Protein AF-A0A965P4B5-F1 (afdb_monomer_lite)

Secondary structure (DSSP, 8-state):
----TTS--B-TTS-BSEEEEEE--GGGGT-GGGTT----EEEESS--TTPPPEEEEEEESS-TT-EEEEEEEEE-HHHHHHHTS---TTSEEEEE-HHHHHHHS-GGG-EEEEEEEESTT---

Structure (mmCIF, N/CA/C/O backbone):
data_AF-A0A965P4B5-F1
#
_entry.id   AF-A0A965P4B5-F1
#
loop_
_atom_site.group_PDB
_atom_site.id
_atom_site.type_symbol
_atom_site.label_atom_id
_atom_site.label_alt_id
_atom_site.label_comp_id
_atom_site.label_asym_id
_atom_site.label_entity_id
_atom_site.label_seq_id
_atom_site.pdbx_PDB_ins_code
_atom_site.Cartn_x
_atom_site.Cartn_y
_atom_site.Cartn_z
_atom_site.occupancy
_atom_site.B_iso_or_equiv
_atom_site.auth_seq_id
_atom_site.auth_comp_id
_atom_site.auth_asym_id
_atom_site.auth_atom_id
_atom_site.pdbx_PDB_model_num
ATOM 1 N N . MET A 1 1 ? -9.584 -1.541 21.682 1.00 37.94 1 MET A N 1
ATOM 2 C CA . MET A 1 1 ? -8.944 -0.230 21.931 1.00 37.94 1 MET A CA 1
ATOM 3 C C . MET A 1 1 ? -9.518 0.772 20.942 1.00 37.94 1 MET A C 1
ATOM 5 O O . MET A 1 1 ? -9.524 0.493 19.750 1.00 37.94 1 MET A O 1
ATOM 9 N N . ALA A 1 2 ? -10.099 1.869 21.428 1.00 35.69 2 ALA A N 1
ATOM 10 C CA . ALA A 1 2 ? -10.683 2.905 20.582 1.00 35.69 2 ALA A CA 1
ATOM 11 C C . ALA A 1 2 ? -9.579 3.863 20.109 1.00 35.69 2 ALA A C 1
ATOM 13 O O . ALA A 1 2 ? -8.854 4.415 20.931 1.00 35.69 2 ALA A O 1
ATOM 14 N N . PHE A 1 3 ? -9.447 4.047 18.794 1.00 41.72 3 PHE A N 1
ATOM 15 C CA . PHE A 1 3 ? -8.551 5.043 18.205 1.00 41.72 3 PHE A CA 1
ATOM 16 C C . PHE A 1 3 ? -9.059 6.450 18.550 1.00 41.72 3 PHE A C 1
ATOM 18 O O . PHE A 1 3 ? -10.101 6.880 18.052 1.00 41.72 3 PHE A O 1
ATOM 25 N N . THR A 1 4 ? -8.342 7.169 19.411 1.00 42.47 4 THR A N 1
ATOM 26 C CA . THR A 1 4 ? -8.611 8.577 19.716 1.00 42.47 4 THR A CA 1
ATOM 27 C C . THR A 1 4 ? -8.294 9.452 18.490 1.00 42.47 4 THR A C 1
ATOM 29 O O . THR A 1 4 ? -7.245 9.270 17.873 1.00 42.47 4 THR A O 1
ATOM 32 N N . PRO A 1 5 ? -9.138 10.435 18.112 1.00 48.03 5 PRO A N 1
ATOM 33 C CA . PRO A 1 5 ? -8.996 11.179 16.855 1.00 48.03 5 PRO A CA 1
ATOM 34 C C . PRO A 1 5 ? -7.987 12.345 16.901 1.00 48.03 5 PRO A C 1
ATOM 36 O O . PRO A 1 5 ? -7.980 13.169 15.991 1.00 48.03 5 PRO A O 1
ATOM 39 N N . ALA A 1 6 ? -7.174 12.471 17.955 1.00 43.69 6 ALA A N 1
ATOM 40 C CA . ALA A 1 6 ? -6.465 13.720 18.253 1.00 43.69 6 ALA A CA 1
ATOM 41 C C . ALA A 1 6 ? -5.060 13.842 17.638 1.00 43.69 6 ALA A C 1
ATOM 43 O O . ALA A 1 6 ? -4.570 14.953 17.478 1.00 43.69 6 ALA A O 1
ATOM 44 N N . CYS A 1 7 ? -4.424 12.743 17.233 1.00 52.59 7 CYS A N 1
ATOM 45 C CA . CYS A 1 7 ? -3.182 12.808 16.471 1.00 52.59 7 CYS A CA 1
ATOM 46 C C . CYS A 1 7 ? -3.165 11.637 15.498 1.00 52.59 7 CYS A C 1
ATOM 48 O O . CYS A 1 7 ? -3.134 10.474 15.895 1.00 52.59 7 CYS A O 1
ATOM 50 N N . GLN A 1 8 ? -3.282 11.936 14.210 1.00 66.50 8 GLN A N 1
ATOM 51 C CA . GLN A 1 8 ? -3.188 10.927 13.170 1.00 66.50 8 GLN A CA 1
ATOM 52 C C . GLN A 1 8 ? -1.747 10.403 13.179 1.00 66.50 8 GLN A C 1
ATOM 54 O O . GLN A 1 8 ? -0.856 11.073 12.662 1.00 66.50 8 GLN A O 1
ATOM 59 N N . VAL A 1 9 ? -1.511 9.246 13.804 1.00 82.12 9 VAL A N 1
ATOM 60 C CA . VAL A 1 9 ? -0.206 8.574 13.747 1.00 82.12 9 VAL A CA 1
ATOM 61 C C . VAL A 1 9 ? 0.060 8.222 12.285 1.00 82.12 9 VAL A C 1
ATOM 63 O O . VAL A 1 9 ? -0.834 7.717 11.595 1.00 82.12 9 VAL A O 1
ATOM 66 N N . LYS A 1 10 ? 1.253 8.552 11.796 1.00 88.56 10 LYS A N 1
ATOM 67 C CA . LYS A 1 10 ? 1.664 8.382 10.400 1.00 88.56 10 LYS A CA 1
ATOM 68 C C . LYS A 1 10 ? 2.986 7.623 10.342 1.00 88.56 10 LYS A C 1
ATOM 70 O O . LYS A 1 10 ? 3.774 7.729 11.277 1.00 88.56 10 LYS A O 1
ATOM 75 N N . THR A 1 11 ? 3.208 6.900 9.248 1.00 88.44 11 THR A N 1
ATOM 76 C CA . THR A 1 11 ? 4.520 6.343 8.893 1.00 88.44 11 THR A CA 1
ATOM 77 C C . THR A 1 11 ? 5.526 7.461 8.619 1.00 88.44 11 THR A C 1
ATOM 79 O O . THR A 1 11 ? 5.138 8.628 8.455 1.00 88.44 11 THR A O 1
ATOM 82 N N . ALA A 1 12 ? 6.806 7.112 8.485 1.00 87.62 12 ALA A N 1
ATOM 83 C CA . ALA A 1 12 ? 7.866 8.054 8.122 1.00 87.62 12 ALA A CA 1
ATOM 84 C C . ALA A 1 12 ? 7.566 8.833 6.821 1.00 87.62 12 ALA A C 1
ATOM 86 O O . ALA A 1 12 ? 7.912 10.007 6.699 1.00 87.62 12 ALA A O 1
ATOM 87 N N . GLN A 1 13 ? 6.850 8.225 5.869 1.00 90.50 13 GLN A N 1
ATOM 88 C CA . GLN A 1 13 ? 6.445 8.844 4.595 1.00 90.50 13 GLN A CA 1
ATOM 89 C C . GLN A 1 13 ? 5.055 9.509 4.658 1.00 90.50 13 GLN A C 1
ATOM 91 O O . GLN A 1 13 ? 4.428 9.799 3.633 1.00 90.50 13 GLN A O 1
ATOM 96 N N . GLY A 1 14 ? 4.542 9.755 5.867 1.00 89.69 14 GLY A N 1
ATOM 97 C CA . GLY A 1 14 ? 3.315 10.514 6.108 1.00 89.69 14 GLY A CA 1
ATOM 98 C C . GLY A 1 14 ? 2.016 9.748 5.841 1.00 89.69 14 GLY A C 1
ATOM 99 O O . GLY A 1 14 ? 0.941 10.357 5.875 1.00 89.69 14 GLY A O 1
ATOM 100 N N . VAL A 1 15 ? 2.090 8.440 5.582 1.00 90.88 15 VAL A N 1
ATOM 101 C CA . VAL A 1 15 ? 0.918 7.586 5.357 1.00 90.88 15 VAL A CA 1
ATOM 102 C C . VAL A 1 15 ? 0.228 7.350 6.704 1.00 90.88 15 VAL A C 1
ATOM 104 O O . VAL A 1 15 ? 0.890 6.937 7.651 1.00 90.88 15 VAL A O 1
ATOM 107 N N . PRO A 1 16 ? -1.077 7.616 6.862 1.00 91.31 16 PRO A N 1
ATOM 108 C CA . PRO A 1 16 ? -1.755 7.369 8.135 1.00 91.31 16 PRO A CA 1
ATOM 109 C C . PRO A 1 16 ? -1.679 5.891 8.540 1.00 91.31 16 PRO A C 1
ATOM 111 O O . PRO A 1 16 ? -1.846 5.017 7.702 1.00 91.31 16 PRO A O 1
ATOM 114 N N . VAL A 1 17 ? -1.482 5.587 9.821 1.00 90.88 17 VAL A N 1
ATOM 115 C CA . VAL A 1 17 ? -1.335 4.195 10.295 1.00 90.88 17 VAL A CA 1
ATOM 116 C C . VAL A 1 17 ? -2.635 3.399 10.181 1.00 90.88 17 VAL A C 1
ATOM 118 O O . VAL A 1 17 ? -2.597 2.188 10.033 1.00 90.88 17 VAL A O 1
ATOM 121 N N . GLY A 1 18 ? -3.801 4.047 10.216 1.00 90.81 18 GLY A N 1
ATOM 122 C CA . GLY A 1 18 ? -5.098 3.376 10.099 1.00 90.81 18 GLY A CA 1
ATOM 123 C C . GLY A 1 18 ? -5.979 4.005 9.029 1.00 90.81 18 GLY A C 1
ATOM 124 O O . GLY A 1 18 ? -6.044 5.231 8.913 1.00 90.81 18 GLY A O 1
ATOM 125 N N . GLY A 1 19 ? -6.686 3.182 8.259 1.00 93.06 19 GLY A N 1
ATOM 126 C CA . GLY A 1 19 ? -7.671 3.654 7.286 1.00 93.06 19 GLY A CA 1
ATOM 127 C C . GLY A 1 19 ? -8.219 2.540 6.404 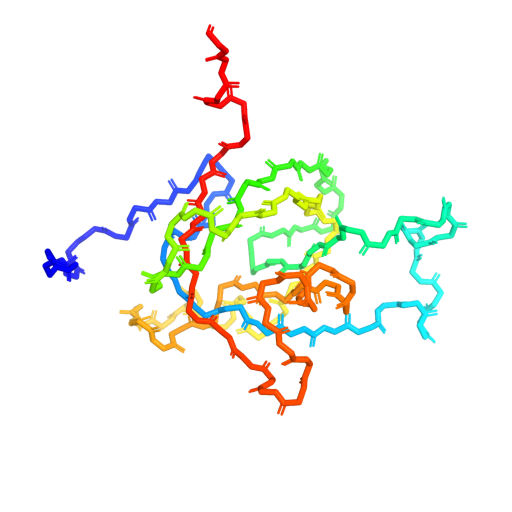1.00 93.06 19 GLY A C 1
ATOM 128 O O . GLY A 1 19 ? -8.183 1.368 6.768 1.00 93.06 19 GLY A O 1
ATOM 129 N N . VAL A 1 20 ? -8.736 2.914 5.238 1.00 96.25 20 VAL A N 1
ATOM 130 C CA . VAL A 1 20 ? -9.286 1.982 4.249 1.00 96.25 20 VAL A CA 1
ATOM 131 C C . VAL A 1 20 ? -8.306 1.790 3.097 1.00 96.25 20 VAL A C 1
ATOM 133 O O . VAL A 1 20 ? -7.841 2.768 2.513 1.00 96.25 20 VAL A O 1
ATOM 136 N N . ALA A 1 21 ? -8.042 0.540 2.736 1.00 97.56 21 ALA A N 1
ATOM 137 C CA . ALA A 1 21 ? -7.427 0.175 1.470 1.00 97.56 21 ALA A CA 1
ATOM 138 C C . ALA A 1 21 ? -8.515 -0.198 0.452 1.00 97.56 21 ALA A C 1
ATOM 140 O O . ALA A 1 21 ? -9.448 -0.931 0.787 1.00 97.56 21 ALA 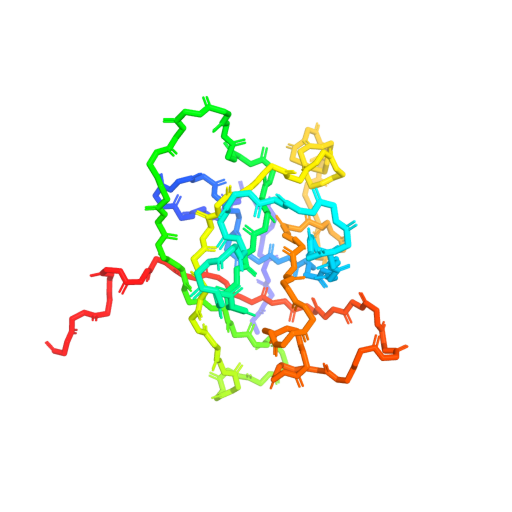A O 1
ATOM 141 N N . SER A 1 22 ? -8.398 0.288 -0.783 1.00 97.81 22 SER A N 1
ATOM 142 C CA . SER A 1 22 ? -9.085 -0.273 -1.961 1.00 97.81 22 SER A CA 1
ATOM 143 C C . SER A 1 22 ? -8.066 -0.947 -2.880 1.00 97.81 22 SER A C 1
ATOM 145 O O . SER A 1 22 ? -6.932 -1.187 -2.465 1.00 97.81 22 SER A O 1
ATOM 147 N N . TRP A 1 23 ? -8.454 -1.297 -4.106 1.00 97.81 23 TRP A N 1
ATOM 148 C CA . TRP A 1 23 ? -7.537 -1.840 -5.096 1.00 97.81 23 TRP A CA 1
ATOM 149 C C . TRP A 1 23 ? -7.695 -1.202 -6.475 1.00 97.81 23 TRP A C 1
ATOM 151 O O . TRP A 1 23 ? -8.755 -0.673 -6.814 1.00 97.81 23 TRP A O 1
ATOM 161 N N . TYR A 1 24 ? -6.627 -1.274 -7.268 1.00 96.19 24 TYR A N 1
ATOM 162 C CA . TYR A 1 24 ? -6.580 -0.819 -8.654 1.00 96.19 24 TYR A CA 1
ATOM 163 C C . TYR A 1 24 ? -5.604 -1.665 -9.480 1.00 96.19 24 TYR A C 1
ATOM 165 O O . TYR A 1 24 ? -4.591 -2.160 -8.980 1.00 96.19 24 TYR A O 1
ATOM 173 N N . ASP A 1 25 ? -5.898 -1.823 -10.769 1.00 95.44 25 ASP A N 1
ATOM 174 C CA . ASP A 1 25 ? -5.067 -2.594 -11.692 1.00 95.44 25 ASP A CA 1
ATOM 175 C C . ASP A 1 25 ? -4.282 -1.670 -12.633 1.00 95.44 25 ASP A C 1
ATOM 177 O O . ASP A 1 25 ? -4.770 -1.251 -13.682 1.00 95.44 25 ASP A O 1
ATOM 181 N N . ALA A 1 26 ? -3.044 -1.361 -12.247 1.00 93.19 26 ALA A N 1
ATOM 182 C CA . ALA A 1 26 ? -2.122 -0.532 -13.015 1.00 93.19 26 ALA A CA 1
ATOM 183 C C . ALA A 1 26 ? -1.566 -1.238 -14.259 1.00 93.19 26 ALA A C 1
ATOM 185 O O . ALA A 1 26 ? -1.008 -0.594 -15.150 1.00 93.19 26 ALA A O 1
ATOM 186 N N . THR A 1 27 ? -1.712 -2.562 -14.332 1.00 90.00 27 THR A N 1
ATOM 187 C CA . THR A 1 27 ? -1.137 -3.378 -15.408 1.00 90.00 27 THR A CA 1
ATOM 188 C C . THR A 1 27 ? -1.876 -3.132 -16.720 1.00 90.00 27 THR A C 1
ATOM 190 O O . THR A 1 27 ? -1.280 -3.195 -17.790 1.00 90.00 27 THR A O 1
ATOM 193 N N . LYS A 1 28 ? -3.141 -2.701 -16.629 1.00 88.75 28 LYS A N 1
ATOM 194 C CA . LYS A 1 28 ? -3.959 -2.242 -17.759 1.00 88.75 28 LYS A CA 1
ATOM 195 C C . LYS A 1 28 ? -3.466 -0.933 -18.380 1.00 88.75 28 LYS A C 1
ATOM 197 O O . LYS A 1 28 ? -3.803 -0.648 -19.522 1.00 88.75 28 LYS A O 1
ATOM 202 N N . ASN A 1 29 ? -2.658 -0.161 -17.651 1.00 86.31 29 ASN A N 1
ATOM 203 C CA . ASN A 1 29 ? -2.148 1.143 -18.080 1.00 86.31 29 ASN A CA 1
ATOM 204 C C . ASN A 1 29 ? -0.645 1.114 -18.413 1.00 86.31 29 ASN A C 1
ATOM 206 O O . ASN A 1 29 ? -0.029 2.170 -18.541 1.00 86.31 29 ASN A O 1
ATOM 210 N N . ASN A 1 30 ? -0.025 -0.071 -18.525 1.00 83.69 30 ASN A N 1
ATOM 211 C CA . ASN A 1 30 ? 1.406 -0.236 -18.828 1.00 83.69 30 ASN A CA 1
ATOM 212 C C . ASN A 1 30 ? 2.350 0.576 -17.918 1.00 83.69 30 ASN A C 1
ATOM 214 O O . ASN A 1 30 ? 3.430 1.013 -18.352 1.00 83.69 30 ASN A O 1
ATOM 218 N N . ALA A 1 31 ? 1.954 0.767 -16.654 1.00 90.44 31 ALA A N 1
ATOM 219 C CA . ALA A 1 31 ? 2.733 1.503 -15.667 1.00 90.44 31 ALA A CA 1
ATOM 220 C C . ALA A 1 31 ? 4.134 0.890 -15.517 1.00 90.44 31 ALA A C 1
ATOM 222 O O . ALA A 1 31 ? 4.277 -0.333 -15.428 1.00 90.44 31 ALA A O 1
ATOM 223 N N . TRP A 1 32 ? 5.174 1.730 -15.491 1.00 90.75 32 TRP A N 1
ATOM 224 C CA . TRP A 1 32 ? 6.578 1.295 -15.542 1.00 90.75 32 TRP A CA 1
ATOM 225 C C . TRP A 1 32 ? 6.921 0.272 -14.451 1.00 90.75 32 TRP A C 1
ATOM 227 O O . TRP A 1 32 ? 7.568 -0.735 -14.732 1.00 90.75 32 TRP A O 1
ATOM 237 N N . TYR A 1 33 ? 6.394 0.475 -13.241 1.00 87.31 33 TYR A N 1
ATOM 238 C CA . TYR A 1 33 ? 6.644 -0.381 -12.087 1.00 87.31 33 TYR A CA 1
ATOM 239 C C . TYR A 1 33 ? 6.006 -1.769 -12.216 1.00 87.31 33 TYR A C 1
ATOM 241 O O . TYR A 1 33 ? 6.374 -2.653 -11.457 1.00 87.31 33 TYR A O 1
ATOM 249 N N . THR A 1 34 ? 5.097 -2.000 -13.171 1.00 89.50 34 THR A N 1
ATOM 250 C CA . THR A 1 34 ? 4.476 -3.319 -13.418 1.00 89.50 34 THR A CA 1
ATOM 251 C C . THR A 1 34 ? 5.194 -4.150 -14.484 1.00 89.50 34 THR A C 1
ATOM 253 O O . THR A 1 34 ? 4.993 -5.363 -14.551 1.00 89.50 34 THR A O 1
ATOM 256 N N . ARG A 1 35 ? 6.063 -3.535 -15.302 1.00 85.31 35 ARG A N 1
ATOM 257 C CA . ARG A 1 35 ? 6.691 -4.180 -16.474 1.00 85.31 35 ARG A CA 1
ATOM 258 C C . ARG A 1 35 ? 7.638 -5.325 -16.106 1.00 85.31 35 ARG A C 1
ATOM 260 O O . ARG A 1 35 ? 7.754 -6.278 -16.862 1.00 85.31 35 ARG A O 1
ATOM 267 N N . GLY A 1 36 ? 8.255 -5.263 -14.926 1.00 80.38 36 GLY A N 1
ATOM 268 C CA . GLY A 1 36 ? 9.095 -6.333 -14.374 1.00 80.38 36 GLY A CA 1
ATOM 269 C C . GLY A 1 36 ? 8.318 -7.441 -13.656 1.00 80.38 36 GLY A C 1
ATOM 270 O O . GLY A 1 36 ? 8.906 -8.190 -12.886 1.00 80.38 36 GLY A O 1
ATOM 271 N N . GLY A 1 37 ? 6.993 -7.509 -13.821 1.00 83.06 37 GLY A N 1
ATOM 272 C CA . GLY A 1 37 ? 6.165 -8.499 -13.136 1.00 83.06 37 GLY A CA 1
ATOM 273 C C . GLY A 1 37 ? 5.916 -8.192 -11.659 1.00 83.06 37 GLY A C 1
ATOM 274 O O . GLY A 1 37 ? 5.437 -9.063 -10.939 1.00 83.06 37 GLY A O 1
ATOM 275 N N . ASN A 1 38 ? 6.190 -6.970 -11.187 1.00 86.00 38 ASN A N 1
ATOM 276 C CA . ASN A 1 38 ? 5.798 -6.570 -9.839 1.00 86.00 38 ASN A CA 1
ATOM 277 C C . ASN A 1 38 ? 4.269 -6.541 -9.732 1.00 86.00 38 ASN A C 1
ATOM 279 O O . ASN A 1 38 ? 3.582 -5.789 -10.429 1.00 86.00 38 ASN A O 1
ATOM 283 N N . ARG A 1 39 ? 3.746 -7.355 -8.820 1.00 93.06 39 ARG A N 1
ATOM 284 C CA . ARG A 1 39 ? 2.317 -7.456 -8.526 1.00 93.06 39 ARG A CA 1
ATOM 285 C C . ARG A 1 39 ? 1.977 -7.119 -7.076 1.00 93.06 39 ARG A C 1
ATOM 287 O O . ARG A 1 39 ? 0.821 -7.243 -6.708 1.00 93.06 39 ARG A O 1
ATOM 294 N N . MET A 1 40 ? 2.954 -6.716 -6.261 1.00 96.75 40 MET A N 1
ATOM 295 C CA . MET A 1 40 ? 2.776 -6.355 -4.849 1.00 96.75 40 MET A CA 1
ATOM 296 C C . MET A 1 40 ? 3.062 -4.862 -4.661 1.00 96.75 40 MET A C 1
ATOM 298 O O . MET A 1 40 ? 3.944 -4.464 -3.901 1.00 96.75 40 MET A O 1
ATOM 302 N N . TYR A 1 41 ? 2.328 -4.031 -5.401 1.00 96.88 41 TYR A N 1
ATOM 303 C CA . TYR A 1 41 ? 2.455 -2.574 -5.358 1.00 96.88 41 TYR A CA 1
ATOM 304 C C . TYR A 1 41 ? 1.264 -1.913 -4.655 1.00 96.88 41 TYR A C 1
ATOM 306 O O . TYR A 1 41 ? 0.202 -2.530 -4.491 1.00 96.88 41 TYR A O 1
ATOM 314 N N . ALA A 1 42 ? 1.451 -0.652 -4.269 1.00 97.94 42 ALA A N 1
ATOM 315 C CA . ALA A 1 42 ? 0.419 0.216 -3.720 1.00 97.94 42 ALA A CA 1
ATOM 316 C C . ALA A 1 42 ? 0.581 1.671 -4.189 1.00 97.94 42 ALA A C 1
ATOM 318 O O . ALA A 1 42 ? 1.690 2.131 -4.471 1.00 97.94 42 ALA A O 1
ATOM 319 N N . ALA A 1 43 ? -0.536 2.392 -4.203 1.00 97.69 43 ALA A N 1
ATOM 320 C CA . ALA A 1 43 ? -0.605 3.831 -4.382 1.00 97.69 43 ALA A CA 1
ATOM 321 C C . ALA A 1 43 ? -1.081 4.506 -3.093 1.00 97.69 43 ALA A C 1
ATOM 323 O O . ALA A 1 43 ? -2.036 4.038 -2.468 1.00 97.69 43 ALA A O 1
ATOM 324 N N . VAL A 1 44 ? -0.475 5.631 -2.711 1.00 97.88 44 VAL A N 1
ATOM 325 C CA . VAL A 1 44 ? -0.874 6.403 -1.517 1.00 97.88 44 VAL A CA 1
ATOM 326 C C . VAL A 1 44 ? -1.027 7.885 -1.840 1.00 97.88 44 VAL A C 1
ATOM 328 O O . VAL A 1 44 ? -0.520 8.382 -2.842 1.00 97.88 44 VAL A O 1
ATOM 331 N N . GLY A 1 45 ? -1.756 8.615 -0.995 1.00 96.38 45 GLY A N 1
ATOM 332 C CA . GLY A 1 45 ? -2.010 10.045 -1.208 1.00 96.38 45 GLY A CA 1
ATOM 333 C C . GLY A 1 45 ? -0.807 10.962 -0.954 1.00 96.38 45 GLY A C 1
ATOM 334 O O . GLY A 1 45 ? -0.866 12.144 -1.304 1.00 96.38 45 GLY A O 1
ATOM 335 N N . THR A 1 46 ? 0.249 10.448 -0.319 1.00 95.62 46 THR A N 1
ATOM 336 C CA . THR A 1 46 ? 1.471 11.195 0.014 1.00 95.62 46 THR A CA 1
ATOM 337 C C . THR A 1 46 ? 2.592 11.034 -1.009 1.00 95.62 46 THR A C 1
ATOM 339 O O . THR A 1 46 ? 3.460 11.898 -1.044 1.00 95.62 46 THR A O 1
ATOM 342 N N . PHE A 1 47 ? 2.552 9.992 -1.847 1.00 96.38 47 PHE A N 1
ATOM 343 C CA . PHE A 1 47 ? 3.569 9.722 -2.865 1.00 96.38 47 PHE A CA 1
ATOM 344 C C . PHE A 1 47 ? 3.520 10.774 -3.975 1.00 96.38 47 PHE A C 1
ATOM 346 O O . PHE A 1 47 ? 2.441 11.164 -4.424 1.00 96.38 47 PHE A O 1
ATOM 353 N N . ARG A 1 48 ? 4.676 11.235 -4.436 1.00 93.94 48 ARG A N 1
ATOM 354 C CA . ARG A 1 48 ? 4.817 12.226 -5.504 1.00 93.94 48 ARG A CA 1
ATOM 355 C C . ARG A 1 48 ? 5.638 11.659 -6.650 1.00 93.94 48 ARG A C 1
ATOM 357 O O . ARG A 1 48 ? 6.417 10.725 -6.496 1.00 93.94 48 ARG A O 1
ATOM 364 N N . TRP A 1 49 ? 5.462 12.247 -7.829 1.00 86.69 49 TRP A N 1
ATOM 365 C CA . TRP A 1 49 ? 6.306 11.914 -8.970 1.00 86.69 49 TRP A CA 1
ATOM 366 C C . TRP A 1 49 ? 7.779 12.189 -8.640 1.00 86.69 49 TRP A C 1
ATOM 368 O O . TRP A 1 49 ? 8.116 13.301 -8.238 1.00 86.69 49 TRP A O 1
ATOM 378 N N . GLY A 1 50 ? 8.635 11.185 -8.834 1.00 88.62 50 GLY A N 1
ATOM 379 C CA . GLY A 1 50 ? 10.063 11.251 -8.517 1.00 88.62 50 GLY A CA 1
ATOM 380 C C . GLY A 1 50 ? 10.436 10.774 -7.111 1.00 88.62 50 GLY A C 1
ATOM 381 O O . GLY A 1 50 ? 11.627 10.624 -6.849 1.00 88.62 50 GLY A O 1
ATOM 382 N N . ASP A 1 51 ? 9.466 10.490 -6.234 1.00 93.00 51 ASP A N 1
ATOM 383 C CA . ASP A 1 51 ? 9.757 9.877 -4.936 1.00 93.00 51 ASP A CA 1
ATOM 384 C C . ASP A 1 51 ? 10.397 8.495 -5.126 1.00 93.00 51 ASP A C 1
ATOM 386 O O . ASP A 1 51 ? 9.985 7.697 -5.977 1.00 93.00 51 ASP A O 1
ATOM 390 N N . THR A 1 52 ? 11.387 8.188 -4.288 1.00 93.75 52 THR A N 1
ATOM 391 C CA . THR A 1 52 ? 11.973 6.848 -4.219 1.00 93.75 52 THR A CA 1
ATOM 392 C C . THR A 1 52 ? 10.917 5.857 -3.718 1.00 93.75 52 THR A C 1
ATOM 394 O O . THR A 1 52 ? 10.350 6.080 -2.645 1.00 93.75 52 THR A O 1
ATOM 397 N N . PRO A 1 53 ? 10.653 4.747 -4.433 1.00 94.38 53 PRO A N 1
ATOM 398 C CA . PRO A 1 53 ? 9.769 3.700 -3.940 1.00 94.38 53 PRO A CA 1
ATOM 399 C C . PRO A 1 53 ? 10.219 3.146 -2.588 1.00 94.38 53 PRO A C 1
ATOM 401 O O . PRO A 1 53 ? 11.405 2.904 -2.372 1.00 94.38 53 PRO A O 1
ATOM 404 N N . TYR A 1 54 ? 9.266 2.884 -1.699 1.00 93.81 54 TYR A N 1
ATOM 405 C CA . TYR A 1 54 ? 9.529 2.368 -0.354 1.00 93.81 54 TYR A CA 1
ATOM 406 C C . TYR A 1 54 ? 8.557 1.248 0.002 1.00 93.81 54 TYR A C 1
ATOM 408 O O . TYR A 1 54 ? 7.530 1.061 -0.653 1.00 93.81 54 TYR A O 1
ATOM 416 N N . ARG A 1 55 ? 8.891 0.461 1.026 1.00 94.75 55 ARG A N 1
ATOM 417 C CA . ARG A 1 55 ? 8.079 -0.680 1.459 1.00 94.75 55 ARG A CA 1
ATOM 418 C C . ARG A 1 55 ? 7.333 -0.350 2.739 1.00 94.75 55 ARG A C 1
ATOM 420 O O . ARG A 1 55 ? 7.875 0.284 3.635 1.00 94.75 55 ARG A O 1
ATOM 427 N N . ILE A 1 56 ? 6.106 -0.844 2.827 1.00 95.62 56 ILE A N 1
ATOM 428 C CA . ILE A 1 56 ? 5.281 -0.776 4.033 1.00 95.62 56 ILE A CA 1
ATOM 429 C C . ILE A 1 56 ? 4.654 -2.139 4.301 1.00 95.62 56 ILE A C 1
ATOM 431 O O . ILE A 1 56 ? 4.364 -2.901 3.368 1.00 95.62 56 ILE A O 1
ATOM 435 N N . LYS A 1 57 ? 4.427 -2.439 5.579 1.00 96.12 57 LYS A N 1
ATOM 436 C CA . LYS A 1 57 ? 3.623 -3.586 6.000 1.00 96.12 57 LYS A CA 1
ATOM 437 C C . LYS A 1 57 ? 2.177 -3.137 6.161 1.00 96.12 57 LYS A C 1
ATOM 439 O O . LYS A 1 57 ? 1.906 -2.094 6.747 1.00 96.12 57 LYS A O 1
ATOM 444 N N . VAL A 1 58 ? 1.254 -3.937 5.640 1.00 96.94 58 VAL A N 1
ATOM 445 C CA . VAL A 1 58 ? -0.186 -3.677 5.678 1.00 96.94 58 VAL A CA 1
ATOM 446 C C . VAL A 1 5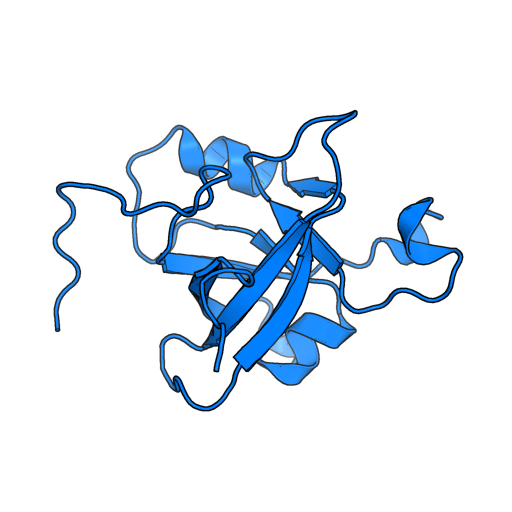8 ? -0.868 -4.900 6.264 1.00 96.94 58 VAL A C 1
ATOM 448 O O . VAL A 1 58 ? -0.764 -5.984 5.697 1.00 96.94 58 VAL A O 1
ATOM 451 N N . CYS A 1 59 ? -1.563 -4.732 7.380 1.00 96.50 59 CYS A N 1
ATOM 452 C CA . CYS A 1 59 ? -2.334 -5.784 8.035 1.00 96.50 59 CYS A CA 1
ATOM 453 C C . CYS A 1 59 ? -3.821 -5.463 7.977 1.00 96.50 59 CYS A C 1
ATOM 455 O O . CYS A 1 59 ? -4.203 -4.288 7.967 1.00 96.50 59 CYS A O 1
ATOM 457 N N . ARG A 1 60 ? -4.680 -6.483 7.983 1.00 96.25 60 ARG A N 1
ATOM 458 C CA . ARG A 1 60 ? -6.113 -6.247 8.184 1.00 96.25 60 ARG A CA 1
ATOM 459 C C . ARG A 1 60 ? -6.353 -5.702 9.588 1.00 96.25 60 ARG A C 1
ATOM 461 O O . ARG A 1 60 ? -5.791 -6.194 10.557 1.00 96.25 60 ARG A O 1
ATOM 468 N N . ALA A 1 61 ? -7.220 -4.704 9.718 1.00 94.50 61 ALA A N 1
ATOM 469 C CA . ALA A 1 61 ? -7.524 -4.122 11.025 1.00 94.50 61 ALA A CA 1
ATOM 470 C C . ALA A 1 61 ? -8.335 -5.063 11.937 1.00 94.50 61 ALA A C 1
ATOM 472 O O . ALA A 1 61 ? -8.314 -4.888 13.152 1.00 94.50 61 ALA A O 1
ATOM 473 N N . ASP A 1 62 ? -9.061 -6.027 11.362 1.00 94.00 62 ASP A N 1
ATOM 474 C CA . ASP A 1 62 ? -9.844 -7.027 12.095 1.00 94.00 62 ASP A CA 1
ATOM 475 C C . ASP A 1 62 ? -9.061 -8.313 12.413 1.00 94.00 62 ASP A C 1
ATOM 477 O O . ASP A 1 62 ? -9.495 -9.080 13.267 1.00 94.00 62 ASP A O 1
ATOM 481 N N . ASP A 1 63 ? -7.912 -8.531 11.768 1.00 93.75 63 ASP A N 1
ATOM 482 C CA . ASP A 1 63 ? -7.042 -9.688 11.980 1.00 93.75 63 ASP A CA 1
ATOM 483 C C . ASP A 1 63 ? -5.577 -9.312 11.704 1.00 93.75 63 ASP A C 1
ATOM 485 O O . ASP A 1 63 ? -5.134 -9.235 10.558 1.00 93.75 63 ASP A O 1
ATOM 489 N N . LEU A 1 64 ? -4.814 -9.072 12.773 1.00 90.19 64 LEU A N 1
ATOM 490 C CA . LEU A 1 64 ? -3.419 -8.629 12.676 1.00 90.19 64 LEU A CA 1
ATOM 491 C C . LEU A 1 64 ? -2.436 -9.750 12.309 1.00 90.19 64 LEU A C 1
ATOM 493 O O . LEU A 1 64 ? -1.248 -9.468 12.153 1.00 90.19 64 LEU A O 1
ATOM 497 N N . SER A 1 65 ? -2.895 -10.998 12.182 1.00 92.69 65 SER A N 1
ATOM 498 C CA . SER A 1 65 ? -2.074 -12.088 11.643 1.00 92.69 65 SER A CA 1
ATOM 499 C C . SER A 1 65 ? -2.022 -12.060 10.109 1.00 92.69 65 SER A C 1
ATOM 501 O O . SER A 1 65 ? -1.028 -12.466 9.506 1.00 92.69 65 SER A O 1
ATOM 503 N N . GLU A 1 66 ? -3.047 -11.481 9.480 1.00 95.38 66 GLU A N 1
ATOM 504 C CA . GLU A 1 66 ? -3.173 -11.332 8.034 1.00 95.38 66 GLU A CA 1
ATOM 505 C C . GLU A 1 66 ? -2.501 -10.042 7.561 1.00 95.38 66 GLU A C 1
ATOM 507 O O . GLU A 1 66 ? -3.106 -8.962 7.514 1.00 95.38 66 GLU A O 1
ATOM 512 N N . CYS A 1 67 ? -1.224 -10.161 7.202 1.00 96.38 67 CYS A N 1
ATOM 513 C CA . CYS A 1 67 ? -0.406 -9.048 6.743 1.00 96.38 67 CYS A CA 1
ATOM 514 C C . CYS A 1 67 ? 0.284 -9.338 5.411 1.00 96.38 67 CYS A C 1
ATOM 516 O O . CYS A 1 67 ? 0.695 -10.455 5.106 1.00 96.38 67 CYS A O 1
ATOM 518 N N . ILE A 1 68 ? 0.507 -8.275 4.650 1.00 97.00 68 ILE A N 1
ATOM 519 C CA . ILE A 1 68 ? 1.304 -8.279 3.430 1.00 97.00 68 ILE A CA 1
ATOM 520 C C . ILE A 1 68 ? 2.357 -7.180 3.488 1.00 97.00 68 ILE A C 1
ATOM 522 O O . ILE A 1 68 ? 2.249 -6.223 4.254 1.00 97.00 68 ILE A O 1
ATOM 526 N N . VAL A 1 69 ? 3.355 -7.295 2.621 1.00 96.62 69 VAL A N 1
ATOM 527 C CA . VAL A 1 69 ? 4.308 -6.221 2.350 1.00 96.62 69 VAL A CA 1
ATOM 528 C C . VAL A 1 69 ? 4.106 -5.772 0.917 1.00 96.62 69 VAL A C 1
ATOM 530 O O . VAL A 1 69 ? 4.045 -6.604 0.009 1.00 96.62 69 VAL A O 1
ATOM 533 N N . VAL A 1 70 ? 4.007 -4.464 0.723 1.00 97.00 70 VAL A N 1
ATOM 534 C CA . VAL A 1 70 ? 3.846 -3.851 -0.597 1.00 97.00 70 VAL A CA 1
ATOM 535 C C . VAL A 1 70 ? 4.892 -2.776 -0.808 1.00 97.00 70 VAL A C 1
ATOM 537 O O . VAL A 1 70 ? 5.348 -2.141 0.145 1.00 97.00 70 VAL A O 1
ATOM 540 N N . THR A 1 71 ? 5.254 -2.568 -2.067 1.00 96.06 71 THR A N 1
ATOM 541 C CA . THR A 1 71 ? 6.074 -1.431 -2.476 1.00 96.06 71 THR A CA 1
ATOM 542 C C . THR A 1 71 ? 5.156 -0.292 -2.900 1.00 96.06 71 THR A C 1
ATOM 544 O O . THR A 1 71 ? 4.346 -0.447 -3.814 1.00 96.06 71 THR A O 1
ATOM 547 N N . VAL A 1 72 ? 5.273 0.859 -2.247 1.00 96.81 72 VAL A N 1
ATOM 548 C CA . VAL A 1 72 ? 4.601 2.090 -2.656 1.00 96.81 72 VAL A CA 1
ATOM 549 C C . VAL A 1 72 ? 5.355 2.675 -3.843 1.00 96.81 72 VAL A C 1
ATOM 551 O O . VAL A 1 72 ? 6.536 3.001 -3.733 1.00 96.81 72 VAL A O 1
ATOM 554 N N . THR A 1 73 ? 4.680 2.771 -4.985 1.00 95.50 73 THR A N 1
ATOM 555 C CA . THR A 1 73 ? 5.287 3.196 -6.259 1.00 95.50 73 THR A CA 1
ATOM 556 C C . THR A 1 73 ? 4.470 4.251 -6.992 1.00 95.50 73 THR A C 1
ATOM 558 O O . THR A 1 73 ? 4.862 4.667 -8.081 1.00 95.50 73 THR A O 1
ATOM 561 N N . ASP A 1 74 ? 3.299 4.615 -6.466 1.00 95.81 74 ASP A N 1
ATOM 562 C CA . ASP A 1 74 ? 2.318 5.391 -7.213 1.00 95.81 74 ASP A CA 1
ATOM 563 C C . ASP A 1 74 ? 1.493 6.334 -6.329 1.00 95.81 74 ASP A C 1
ATOM 565 O O . ASP A 1 74 ? 1.389 6.185 -5.106 1.00 95.81 74 ASP A O 1
ATOM 569 N N . TYR A 1 75 ? 0.887 7.320 -6.980 1.00 96.31 75 TYR A N 1
ATOM 570 C CA . TYR A 1 75 ? 0.057 8.334 -6.360 1.00 96.31 75 TYR A CA 1
ATOM 571 C C . TYR A 1 75 ? -1.428 7.973 -6.429 1.00 96.31 75 TYR A C 1
ATOM 573 O O . TYR A 1 75 ? -1.999 7.755 -7.496 1.00 96.31 75 TYR A O 1
ATOM 581 N N . CYS A 1 76 ? -2.094 8.011 -5.277 1.00 96.25 76 CYS A N 1
ATOM 582 C CA . CYS A 1 76 ? -3.541 7.853 -5.186 1.00 96.25 76 CYS A CA 1
ATOM 583 C C . CYS A 1 76 ? -4.231 9.213 -5.000 1.00 96.25 76 CYS A C 1
ATOM 585 O O . CYS A 1 76 ? -4.314 9.750 -3.890 1.00 96.25 76 CYS A O 1
ATOM 587 N N . GLY A 1 77 ? -4.821 9.750 -6.073 1.00 94.69 77 GLY A N 1
ATOM 588 C CA . GLY A 1 77 ? -5.518 11.042 -6.038 1.00 94.69 77 GLY A CA 1
ATOM 589 C C . GLY A 1 77 ? -6.727 11.082 -5.095 1.00 94.69 77 GLY A C 1
ATOM 590 O O . GLY A 1 77 ? -6.969 12.091 -4.429 1.00 94.69 77 GLY A O 1
ATOM 591 N N . ARG A 1 78 ? -7.477 9.977 -4.975 1.00 93.25 78 ARG A N 1
ATOM 592 C CA . ARG A 1 78 ? -8.604 9.885 -4.030 1.00 93.25 78 ARG A CA 1
ATOM 593 C C . ARG A 1 78 ? -8.123 9.860 -2.579 1.00 93.25 78 ARG A C 1
ATOM 595 O O . ARG A 1 78 ? -8.685 10.565 -1.748 1.00 93.25 78 ARG A O 1
ATOM 602 N N . CYS A 1 79 ? -7.058 9.118 -2.298 1.00 94.94 79 CYS A N 1
ATOM 603 C CA . CYS A 1 79 ? -6.423 9.063 -0.984 1.00 94.94 79 CYS A CA 1
ATOM 604 C C . CYS A 1 79 ? -5.855 10.437 -0.600 1.00 94.94 79 CYS A C 1
ATOM 606 O O . CYS A 1 79 ? -6.028 10.899 0.521 1.00 94.94 79 CYS A O 1
ATOM 608 N N . HIS A 1 80 ? -5.257 11.158 -1.553 1.00 94.62 80 HIS A N 1
ATOM 609 C CA . HIS A 1 80 ? -4.766 12.516 -1.327 1.00 94.62 80 HIS A CA 1
ATOM 610 C C . HIS A 1 80 ? -5.877 13.505 -0.957 1.00 94.62 80 HIS A C 1
ATOM 612 O O . HIS A 1 80 ? -5.697 14.333 -0.065 1.00 94.62 80 HIS A O 1
ATOM 618 N N . LYS A 1 81 ? -7.043 13.422 -1.612 1.00 93.62 81 LYS A N 1
ATOM 619 C CA . LYS A 1 81 ? -8.223 14.212 -1.218 1.00 93.62 81 LYS A CA 1
ATOM 620 C C . LYS A 1 81 ? -8.662 13.874 0.208 1.00 93.62 81 LYS A C 1
ATOM 622 O O . LYS A 1 81 ? -9.002 14.778 0.966 1.00 93.62 81 LYS A O 1
ATOM 627 N N . ASP A 1 82 ? -8.591 12.601 0.591 1.00 92.44 82 ASP A N 1
ATOM 628 C CA . ASP A 1 82 ? -8.942 12.146 1.937 1.00 92.44 82 ASP A CA 1
ATOM 629 C C . ASP A 1 82 ? -7.987 12.654 3.026 1.00 92.44 82 ASP A C 1
ATOM 631 O O . ASP A 1 82 ? -8.430 12.914 4.143 1.00 92.44 82 ASP A O 1
ATOM 635 N N . LEU A 1 83 ? -6.712 12.882 2.702 1.00 89.50 83 LEU A N 1
ATOM 636 C CA . LEU A 1 83 ? -5.747 13.504 3.619 1.00 89.50 83 LEU A CA 1
ATOM 637 C C . LEU A 1 83 ? -6.060 14.978 3.926 1.00 89.50 83 LEU A C 1
ATOM 639 O O . LEU A 1 83 ? -5.608 15.490 4.946 1.00 89.50 83 LEU A O 1
ATOM 643 N N . LYS A 1 84 ? -6.815 15.671 3.061 1.00 89.69 84 LYS A N 1
ATOM 644 C CA . LYS A 1 84 ? -7.174 17.094 3.232 1.00 89.69 84 LYS A CA 1
ATOM 645 C C . LYS A 1 84 ? -8.436 17.315 4.067 1.00 89.69 84 LYS A C 1
ATOM 647 O O . LYS A 1 84 ? -8.755 18.454 4.393 1.00 89.69 84 LYS A O 1
ATOM 652 N N . ARG A 1 85 ? -9.175 16.251 4.389 1.00 88.38 85 ARG A N 1
ATOM 653 C CA . ARG A 1 85 ? -10.395 16.298 5.210 1.00 88.38 85 ARG A CA 1
ATOM 654 C C . ARG A 1 85 ? -10.136 15.718 6.597 1.00 88.38 85 ARG A C 1
ATOM 656 O O . ARG A 1 85 ? -9.128 15.057 6.828 1.00 88.38 85 ARG A O 1
ATOM 663 N N . LYS A 1 86 ? -11.083 15.919 7.520 1.00 88.81 86 LYS A N 1
ATOM 664 C CA . LYS A 1 86 ? -11.044 15.281 8.844 1.00 88.81 86 LYS A CA 1
ATOM 665 C C . LYS A 1 86 ? -10.917 13.763 8.685 1.00 88.81 86 LYS A C 1
ATOM 667 O O . LYS A 1 86 ? -11.771 13.129 8.060 1.00 88.81 86 LYS A O 1
ATOM 672 N N . TRP A 1 87 ? -9.850 13.195 9.245 1.00 86.25 87 TRP A N 1
ATOM 673 C CA . TRP A 1 87 ? -9.576 11.767 9.127 1.00 86.25 87 TRP A CA 1
ATOM 674 C C . TRP A 1 87 ? -10.566 10.939 9.943 1.00 86.25 87 TRP A C 1
ATOM 676 O O . TRP A 1 87 ? -10.897 11.275 11.081 1.00 86.25 87 TRP A O 1
ATOM 686 N N . THR A 1 88 ? -11.030 9.837 9.364 1.00 86.44 88 THR A N 1
ATOM 687 C CA . THR A 1 88 ? -11.923 8.878 10.017 1.00 86.44 88 THR A CA 1
ATOM 688 C C . THR A 1 88 ? -11.500 7.461 9.652 1.00 86.44 88 THR A C 1
ATOM 690 O O . THR A 1 88 ? -10.772 7.254 8.683 1.00 86.44 88 THR A O 1
ATOM 693 N N . ARG A 1 89 ? -12.039 6.456 10.349 1.00 81.69 89 ARG A N 1
ATOM 694 C CA . ARG A 1 89 ? -11.849 5.037 9.991 1.00 81.69 89 ARG A CA 1
ATOM 695 C C . ARG A 1 89 ? -12.331 4.663 8.579 1.00 81.69 89 ARG A C 1
ATOM 697 O O . ARG A 1 89 ? -12.031 3.577 8.109 1.00 81.69 89 ARG A O 1
ATOM 704 N N . GLN A 1 90 ? -13.106 5.533 7.926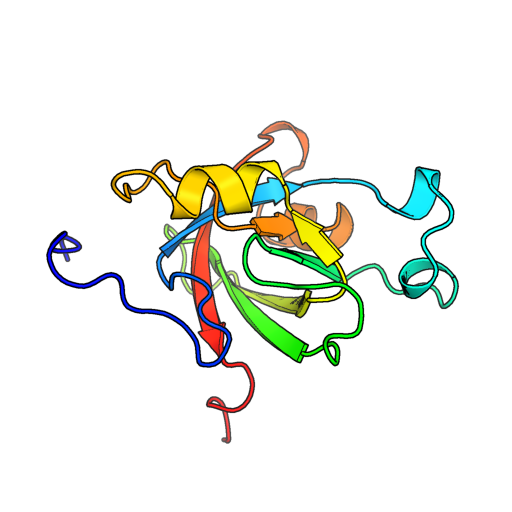 1.00 87.00 90 GLN A N 1
ATOM 705 C CA . GLN A 1 90 ? -13.601 5.350 6.557 1.00 87.00 90 GLN A CA 1
ATOM 706 C C . GLN A 1 90 ? -12.769 6.111 5.514 1.00 87.00 90 GLN A C 1
ATOM 708 O O . GLN A 1 90 ? -13.055 6.025 4.320 1.00 87.00 90 GLN A O 1
ATOM 713 N N . SER A 1 91 ? -11.772 6.888 5.942 1.00 91.81 91 SER A N 1
ATOM 714 C CA . SER A 1 91 ? -10.877 7.593 5.030 1.00 91.81 91 SER A CA 1
ATOM 715 C C . SER A 1 91 ? -9.997 6.594 4.283 1.00 91.81 91 SER A C 1
ATOM 717 O O . SER A 1 91 ? -9.411 5.690 4.884 1.00 91.81 91 SER A O 1
ATOM 719 N N . ARG A 1 92 ? -9.914 6.748 2.960 1.00 93.38 92 ARG A N 1
ATOM 720 C CA . ARG A 1 92 ? -9.048 5.940 2.108 1.00 93.38 92 ARG A CA 1
ATOM 721 C C . ARG A 1 92 ? -7.611 6.364 2.286 1.00 93.38 92 ARG A C 1
ATOM 723 O O . ARG A 1 92 ? -7.256 7.534 2.171 1.00 93.38 92 ARG A O 1
ATOM 730 N N . ASN A 1 93 ? -6.802 5.362 2.542 1.00 92.56 93 ASN A N 1
ATOM 731 C CA . ASN A 1 93 ? -5.400 5.493 2.843 1.00 92.56 93 ASN A CA 1
ATOM 732 C C . ASN A 1 93 ? -4.547 5.144 1.625 1.00 92.56 93 ASN A C 1
ATOM 734 O O . ASN A 1 93 ? -3.619 5.870 1.268 1.00 92.56 93 ASN A O 1
ATOM 738 N N . MET A 1 94 ? -4.936 4.070 0.943 1.00 97.31 94 MET A N 1
ATOM 739 C CA . MET A 1 94 ? -4.177 3.500 -0.156 1.00 97.31 94 MET A CA 1
ATOM 740 C C . MET A 1 94 ? -5.062 2.750 -1.143 1.00 97.31 94 MET A C 1
ATOM 742 O O . MET A 1 94 ? -6.156 2.298 -0.795 1.00 97.31 94 MET A O 1
ATOM 746 N N . ASP A 1 95 ? -4.524 2.555 -2.339 1.00 97.75 95 ASP A N 1
ATOM 747 C CA . ASP A 1 95 ? -5.016 1.592 -3.312 1.00 97.75 95 ASP A CA 1
ATOM 748 C C . ASP A 1 95 ? -3.947 0.522 -3.536 1.00 97.75 95 ASP A C 1
ATOM 750 O O . ASP A 1 95 ? -2.817 0.810 -3.919 1.00 97.75 95 ASP A O 1
ATOM 754 N N . LEU A 1 96 ? -4.294 -0.729 -3.266 1.00 98.31 96 LEU A N 1
ATOM 755 C CA . LEU A 1 96 ? -3.429 -1.886 -3.447 1.00 98.31 96 LEU A CA 1
ATOM 756 C C . LEU A 1 96 ? -3.527 -2.426 -4.879 1.00 98.31 96 LEU A C 1
ATOM 758 O O . LEU A 1 96 ? -4.541 -2.296 -5.560 1.00 98.31 96 LEU A O 1
ATOM 762 N N . SER A 1 97 ? -2.488 -3.114 -5.329 1.00 97.88 97 SER A N 1
ATOM 763 C CA . SER A 1 97 ? -2.587 -4.009 -6.488 1.00 97.88 97 SER A CA 1
ATOM 764 C C . SER A 1 97 ? -3.623 -5.128 -6.264 1.00 97.88 97 SER A C 1
ATOM 766 O O . SER A 1 97 ? -3.893 -5.490 -5.113 1.00 97.88 97 SER A O 1
ATOM 768 N N . PRO A 1 98 ? -4.178 -5.749 -7.327 1.00 97.69 98 PRO A N 1
ATOM 769 C CA . PRO A 1 98 ? -5.167 -6.813 -7.162 1.00 97.69 98 PRO A CA 1
ATOM 770 C C . PRO A 1 98 ? -4.603 -8.019 -6.402 1.00 97.69 98 PRO A C 1
ATOM 772 O O . PRO A 1 98 ? -5.272 -8.571 -5.533 1.00 97.69 98 PRO A O 1
ATOM 775 N N . GLN A 1 99 ? -3.348 -8.401 -6.662 1.00 97.38 99 GLN A N 1
ATOM 776 C CA . GLN A 1 99 ? -2.720 -9.521 -5.960 1.00 97.38 99 GLN A CA 1
ATOM 777 C C . GLN A 1 99 ? -2.486 -9.203 -4.477 1.00 97.38 99 GLN A C 1
ATOM 779 O O . GLN A 1 99 ? -2.821 -10.032 -3.630 1.00 97.38 99 GLN A O 1
ATOM 784 N N . ALA A 1 100 ? -1.995 -8.005 -4.144 1.00 97.62 100 ALA A N 1
ATOM 785 C CA . ALA A 1 100 ? -1.862 -7.568 -2.754 1.00 97.62 100 ALA A CA 1
ATOM 786 C C . ALA A 1 100 ? -3.216 -7.560 -2.033 1.00 97.62 100 ALA A C 1
ATOM 788 O O . ALA A 1 100 ? -3.354 -8.169 -0.975 1.00 97.62 100 ALA A O 1
ATOM 789 N N . PHE A 1 101 ? -4.236 -6.938 -2.631 1.00 98.25 101 PHE A N 1
ATOM 790 C CA . PHE A 1 101 ? -5.563 -6.879 -2.029 1.00 98.25 101 PHE A CA 1
ATOM 791 C C . PHE A 1 101 ? -6.141 -8.276 -1.821 1.00 98.25 101 PHE A C 1
ATOM 793 O O . PHE A 1 101 ? -6.578 -8.570 -0.718 1.00 98.25 101 PHE A O 1
ATOM 800 N N . SER A 1 102 ? -6.058 -9.155 -2.830 1.00 97.75 102 SER A N 1
ATOM 801 C CA . SER A 1 102 ? -6.589 -10.526 -2.771 1.00 97.75 102 SER A CA 1
ATOM 802 C C . SER A 1 102 ? -6.044 -11.354 -1.605 1.00 97.75 102 SER A C 1
ATOM 804 O O . SER A 1 102 ? -6.758 -12.205 -1.082 1.00 97.75 102 SER A O 1
ATOM 806 N N . LYS A 1 103 ? -4.804 -11.077 -1.177 1.00 97.12 103 LYS A N 1
ATOM 807 C CA . LYS A 1 103 ? -4.169 -11.729 -0.026 1.00 97.12 103 LYS A CA 1
ATOM 808 C C . LYS A 1 103 ? -4.734 -11.258 1.312 1.00 97.12 103 LYS A C 1
ATOM 810 O O . LYS A 1 103 ? -4.781 -12.050 2.235 1.00 97.12 103 LYS A O 1
ATOM 815 N N . LEU A 1 104 ? -5.178 -10.005 1.415 1.00 96.31 104 LEU A N 1
ATOM 816 C CA . LEU A 1 104 ? -5.860 -9.503 2.614 1.00 96.31 104 LEU A CA 1
ATOM 817 C C . LEU A 1 104 ? -7.363 -9.800 2.570 1.00 96.31 104 LEU A C 1
ATOM 819 O O . LEU A 1 104 ? -8.007 -10.012 3.595 1.00 96.31 104 LEU A O 1
ATOM 823 N N . ARG A 1 105 ? -7.973 -9.733 1.386 1.00 94.62 105 ARG A N 1
ATOM 824 C CA . ARG A 1 105 ? -9.423 -9.784 1.227 1.00 94.62 105 ARG A CA 1
ATOM 825 C C . ARG A 1 105 ? -9.819 -10.103 -0.215 1.00 94.62 105 ARG A C 1
ATOM 827 O O . ARG A 1 105 ? -9.186 -9.648 -1.156 1.00 94.62 105 ARG A O 1
ATOM 834 N N . GLY A 1 106 ? -10.921 -10.823 -0.423 1.00 93.75 106 GLY A N 1
ATOM 835 C CA . GLY A 1 106 ? -11.427 -11.092 -1.775 1.00 93.75 106 GLY A CA 1
ATOM 836 C C . GLY A 1 106 ? -11.759 -9.807 -2.552 1.00 93.75 106 GLY A C 1
ATOM 837 O O 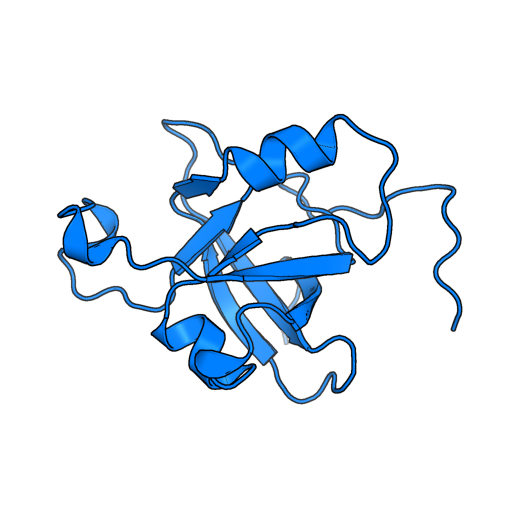. GLY A 1 106 ? -12.432 -8.922 -2.024 1.00 93.75 106 GLY A O 1
ATOM 838 N N . LEU A 1 107 ? -11.332 -9.721 -3.822 1.00 95.12 107 LEU A N 1
ATOM 839 C CA . LEU A 1 107 ? -11.485 -8.526 -4.678 1.00 95.12 107 LEU A CA 1
ATOM 840 C C . LEU A 1 107 ? -12.929 -8.005 -4.770 1.00 95.12 107 LEU A C 1
ATOM 842 O O . LEU A 1 107 ? -13.138 -6.795 -4.862 1.00 95.12 107 LEU A O 1
ATOM 846 N N . HIS A 1 108 ? -13.912 -8.911 -4.705 1.00 94.31 108 HIS A N 1
ATOM 847 C CA . HIS A 1 108 ? -15.346 -8.610 -4.771 1.00 94.31 108 HIS A CA 1
ATOM 848 C C . HIS A 1 108 ? -15.838 -7.680 -3.650 1.00 94.31 108 HIS A C 1
ATOM 850 O O . HIS A 1 108 ? -16.881 -7.053 -3.798 1.00 94.31 108 HIS A O 1
ATOM 856 N N . LEU A 1 109 ? -15.094 -7.558 -2.545 1.00 93.88 109 LEU A N 1
ATOM 857 C CA . LEU A 1 109 ? -15.448 -6.667 -1.438 1.00 93.88 109 LEU A CA 1
ATOM 858 C C . LEU A 1 109 ? -15.017 -5.214 -1.667 1.00 93.88 109 LEU A C 1
ATOM 860 O O .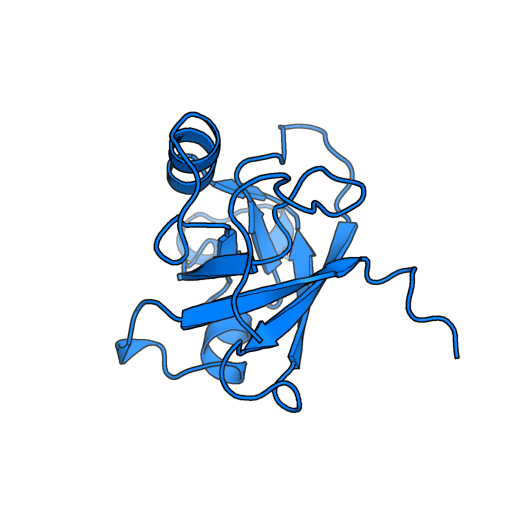 LEU A 1 109 ? -15.540 -4.314 -1.015 1.00 93.88 109 LEU A O 1
ATOM 864 N N . GLY A 1 110 ? -14.080 -4.966 -2.588 1.00 94.50 110 GLY A N 1
ATOM 865 C CA . GLY A 1 110 ? -13.681 -3.630 -3.048 1.00 94.50 110 GLY A CA 1
ATOM 866 C C . GLY A 1 110 ? -12.883 -2.773 -2.056 1.00 94.50 110 GLY A C 1
ATOM 867 O O . GLY A 1 110 ? -12.065 -1.960 -2.486 1.00 94.50 110 GLY A O 1
ATOM 868 N N . VAL A 1 111 ? -13.089 -2.946 -0.748 1.00 96.50 111 VAL A N 1
ATOM 869 C CA . VAL A 1 111 ? -12.395 -2.220 0.324 1.00 96.50 111 VAL A CA 1
ATOM 870 C C . VAL A 1 111 ? -12.130 -3.102 1.547 1.00 96.50 111 VAL A C 1
ATOM 872 O O . VAL A 1 111 ? -12.863 -4.054 1.811 1.00 96.50 111 VAL A O 1
ATOM 875 N N . VAL A 1 112 ? -11.104 -2.761 2.326 1.00 96.81 112 VAL A N 1
ATOM 876 C CA . VAL A 1 112 ? -10.792 -3.387 3.621 1.00 96.81 112 VAL A CA 1
ATOM 877 C C . VAL A 1 112 ? -10.185 -2.351 4.572 1.00 96.81 112 VAL A C 1
ATOM 879 O O . VAL A 1 112 ? -9.454 -1.462 4.136 1.00 96.81 112 VAL A O 1
ATOM 882 N N . GLN A 1 113 ? -10.513 -2.414 5.865 1.00 96.62 113 GLN A N 1
ATOM 883 C CA . GLN A 1 113 ? -9.847 -1.583 6.875 1.00 96.62 113 GLN A CA 1
ATOM 884 C C . GLN A 1 113 ? -8.482 -2.184 7.207 1.00 96.62 113 GLN A C 1
ATOM 886 O O . GLN A 1 113 ? -8.373 -3.395 7.405 1.00 96.62 113 GLN A O 1
ATOM 891 N N . VAL A 1 114 ? -7.454 -1.343 7.272 1.00 96.25 114 VAL A N 1
ATOM 892 C CA . VAL A 1 114 ? -6.062 -1.771 7.426 1.00 96.25 114 VAL A CA 1
ATOM 893 C C . VAL A 1 114 ? -5.325 -0.980 8.496 1.00 96.25 114 VAL A C 1
ATOM 895 O O . VAL A 1 114 ? -5.667 0.173 8.784 1.00 96.25 114 VAL A O 1
ATOM 898 N N . ILE A 1 115 ? -4.286 -1.615 9.033 1.00 94.56 115 ILE A N 1
ATOM 899 C CA . ILE A 1 115 ? -3.224 -0.989 9.818 1.00 94.56 115 ILE A CA 1
ATOM 900 C C . ILE A 1 115 ? -1.927 -1.047 9.007 1.00 94.56 115 ILE A C 1
ATOM 902 O O . ILE A 1 115 ? -1.627 -2.068 8.389 1.00 94.56 115 ILE A O 1
ATOM 906 N N . ILE A 1 116 ? -1.181 0.053 8.987 1.00 93.94 116 ILE A N 1
ATOM 907 C CA . ILE A 1 116 ? 0.020 0.252 8.177 1.00 93.94 116 ILE A CA 1
ATOM 908 C C . ILE A 1 116 ? 1.184 0.602 9.096 1.00 93.94 116 ILE A C 1
ATOM 910 O O . ILE A 1 116 ? 1.055 1.480 9.946 1.00 93.94 116 ILE A O 1
ATOM 914 N N . THR A 1 117 ? 2.325 -0.048 8.894 1.00 92.19 117 THR A N 1
ATOM 915 C CA . THR A 1 117 ? 3.576 0.264 9.594 1.00 92.19 117 THR A CA 1
ATOM 916 C C . THR A 1 117 ? 4.730 0.379 8.605 1.00 92.19 117 THR A C 1
ATOM 918 O O . THR A 1 117 ? 4.699 -0.228 7.526 1.00 92.19 117 THR A O 1
ATOM 921 N N . ASP A 1 118 ? 5.760 1.135 8.983 1.00 88.19 118 ASP A N 1
ATOM 922 C CA . ASP A 1 118 ? 7.036 1.143 8.272 1.00 88.19 118 ASP A CA 1
ATOM 923 C C . ASP A 1 118 ? 7.617 -0.283 8.231 1.00 88.19 118 ASP A C 1
ATOM 925 O O . ASP A 1 118 ? 7.489 -1.055 9.185 1.00 88.19 118 ASP A O 1
ATOM 929 N N . TRP A 1 119 ? 8.186 -0.677 7.087 1.00 82.50 119 TRP A N 1
ATOM 930 C CA . TRP A 1 119 ? 8.794 -2.006 6.932 1.00 82.50 119 TRP A CA 1
ATOM 931 C C . TRP A 1 119 ? 10.144 -2.105 7.654 1.00 82.50 119 TRP A C 1
ATOM 933 O O . TRP A 1 119 ? 10.458 -3.149 8.222 1.00 82.50 119 TRP A O 1
ATOM 943 N N . ASP A 1 120 ? 10.911 -1.014 7.668 1.00 66.62 120 ASP A N 1
ATOM 944 C CA . ASP A 1 120 ? 12.271 -0.979 8.220 1.00 66.62 120 ASP A CA 1
ATOM 945 C C . ASP A 1 120 ? 12.308 -0.983 9.762 1.00 66.62 120 ASP A C 1
ATOM 947 O O . ASP A 1 120 ? 13.351 -1.285 10.346 1.00 66.62 120 ASP A O 1
ATOM 951 N N . ASP A 1 121 ? 11.164 -0.744 10.416 1.00 51.38 121 ASP A N 1
ATOM 952 C CA . ASP A 1 121 ? 10.975 -0.870 11.873 1.00 51.38 121 ASP A CA 1
ATOM 953 C C . ASP A 1 121 ? 10.744 -2.324 12.330 1.00 51.38 121 ASP A C 1
ATOM 955 O O . ASP A 1 121 ? 10.528 -2.592 13.511 1.00 51.38 121 ASP A O 1
ATOM 959 N N . ILE A 1 122 ? 10.823 -3.289 11.409 1.00 47.72 122 ILE A N 1
ATOM 960 C CA . ILE A 1 122 ? 10.841 -4.722 11.711 1.00 47.72 122 ILE A CA 1
ATOM 961 C C . ILE A 1 122 ? 12.244 -5.251 11.397 1.00 47.72 122 ILE A C 1
ATOM 963 O O . ILE A 1 122 ? 12.455 -5.972 10.420 1.00 47.72 122 ILE A O 1
ATOM 967 N N . ARG A 1 123 ? 13.232 -4.884 12.220 1.00 34.72 123 ARG A N 1
ATOM 968 C CA . ARG A 1 123 ? 14.424 -5.731 12.363 1.00 34.72 123 ARG A CA 1
ATOM 969 C C . ARG A 1 123 ? 14.098 -6.848 13.363 1.00 34.72 123 ARG A C 1
ATOM 971 O O . ARG A 1 123 ? 13.416 -6.553 14.345 1.00 34.72 123 ARG A O 1
ATOM 978 N N . PRO A 1 124 ? 14.515 -8.101 13.105 1.00 43.78 124 PRO A N 1
ATOM 979 C CA . PRO A 1 124 ? 14.469 -9.151 14.119 1.00 43.78 124 PRO A CA 1
ATOM 980 C C . PRO A 1 124 ? 15.289 -8.779 15.359 1.00 43.78 124 PRO A C 1
ATOM 982 O O . PRO A 1 124 ? 16.272 -8.012 15.211 1.00 43.78 124 PRO A O 1
#

Sequence (124 aa):
MAFTPACQVKTAQGVPVGGVASWYDATKNNAWYTRGGNRMYAAVGTFRWGDTPYRIKVCRADDLSECIVVTVTDYCGRCHKDLKRKWTRQSRNMDLSPQAFSKLRGLHLGVVQVIITDWDDIRP

Radius of gyration: 13.65 Å; chains: 1; bounding box: 30×29×41 Å

Foldseek 3Di:
DDDDLPDQDAEPLRQGQKAKEFADACVVVVDVVPPVVDQQAKAFQSDDPPDDKFKKKKAFPVDRVQIDIGIYDHHDPQLVVLVVDRDDNHRYRMYTGQVNCVSRHNNVVRMTIIGMYHPVVDDD

pLDDT: mean 88.24, std 14.98, range [34.72, 98.31]